Protein AF-A0A3M1HC15-F1 (afdb_monomer_lite)

Sequence (163 aa):
MMASKEDVELLIEKGKYKNAIFLAEELNDKEFLTLTKARVALLKGNAVETLKIINSSPIRESDEMKRLLGYAYFNEDSFDLAYRSFLAVKEKTADDDFFLTLLATMHNDVATAKEYLRSAFAKDRERVQKLMSYFYDILIAPHPDFTANEKMKLSRLLKEQKI

Foldseek 3Di:
DQDDLVNLVVCVVVVVLVVSLVSQVSVVDPVSSLLSQLSNCVVVVNLVVSCVSLVVDPPCLALSNLCSQLSSCVSVVVLVRNLVSLVSRPDDALVSLQSNLLSCVVVVNNVSSVVSNVVSCVRPVVVSVVVCVVCCVVRLPPDPPDDPVNSVVVVVVVVVPDD

Secondary structure (DSSP, 8-state):
----HHHHHHHHHTT-HHHHHHHHHHTT-HHHHHHHHHHHHHHTT-HHHHHHHHTT-S---SHHHHHHHHHHHHHTT-HHHHHHHHHT-SS--HHHHHHHHHHHHHTT-HHHHHHHHHHHHHH-HHHHHHHHHHHIIIIISS-TTS-HHHHHHHHHHHHHT--

Radius of gyration: 17.56 Å; chains: 1; bounding box: 50×28×46 Å

Structure (mmCIF, N/CA/C/O backbone):
data_AF-A0A3M1HC15-F1
#
_entry.id   AF-A0A3M1HC15-F1
#
loop_
_atom_site.group_PDB
_atom_site.id
_atom_site.type_symbol
_atom_site.label_atom_id
_atom_site.label_alt_id
_atom_site.label_comp_id
_atom_site.label_asym_id
_atom_site.label_entity_id
_atom_site.label_seq_id
_atom_site.pdbx_PDB_ins_code
_atom_site.Cartn_x
_atom_site.Cartn_y
_atom_site.Cartn_z
_atom_site.occupancy
_atom_site.B_iso_or_equiv
_atom_site.auth_seq_id
_atom_site.auth_comp_id
_atom_site.auth_asym_id
_atom_site.auth_atom_id
_atom_site.pdbx_PDB_model_num
ATOM 1 N N . MET A 1 1 ? -29.826 0.554 13.203 1.00 53.38 1 MET A N 1
ATOM 2 C CA . MET A 1 1 ? -28.889 -0.001 12.205 1.00 53.38 1 MET A CA 1
ATOM 3 C C . MET A 1 1 ? -27.586 -0.271 12.924 1.00 53.38 1 MET A C 1
ATOM 5 O O . MET A 1 1 ? -27.082 0.655 13.545 1.00 53.38 1 MET A O 1
ATOM 9 N N . MET A 1 2 ? -27.102 -1.514 12.923 1.00 69.50 2 MET A N 1
ATOM 10 C CA . MET A 1 2 ? -25.729 -1.792 13.354 1.00 69.50 2 MET A CA 1
ATOM 11 C C . MET A 1 2 ? -24.793 -1.281 12.261 1.00 69.50 2 MET A C 1
ATOM 13 O O . MET A 1 2 ? -25.054 -1.524 11.085 1.00 69.50 2 MET A O 1
ATOM 17 N N . ALA A 1 3 ? -23.772 -0.526 12.650 1.00 80.94 3 ALA A N 1
ATOM 18 C CA . ALA A 1 3 ? -22.719 -0.103 11.743 1.00 80.94 3 ALA A CA 1
ATOM 19 C C . ALA A 1 3 ? -21.960 -1.319 11.197 1.00 80.94 3 ALA A C 1
ATOM 21 O O . ALA A 1 3 ? -21.842 -2.335 11.885 1.00 80.94 3 ALA A O 1
ATOM 22 N N . SER A 1 4 ? -21.447 -1.202 9.978 1.00 93.31 4 SER A N 1
ATOM 23 C CA . SER A 1 4 ? -20.691 -2.246 9.285 1.00 93.31 4 SER A CA 1
ATOM 24 C C . SER A 1 4 ? -19.255 -1.798 8.978 1.00 93.31 4 SER A C 1
ATOM 26 O O . SER A 1 4 ? -18.920 -0.617 9.106 1.00 93.31 4 SER A O 1
ATOM 28 N N . LYS A 1 5 ? -18.385 -2.733 8.572 1.00 93.75 5 LYS A N 1
ATOM 29 C CA . LYS A 1 5 ? -17.022 -2.392 8.120 1.00 93.75 5 LYS A CA 1
ATOM 30 C C . LYS A 1 5 ? -17.075 -1.582 6.822 1.00 93.75 5 LYS A C 1
ATOM 32 O O . LYS A 1 5 ? -16.298 -0.653 6.639 1.00 93.75 5 LYS A O 1
ATOM 37 N N . GLU A 1 6 ? -18.052 -1.873 5.974 1.00 95.06 6 GLU A N 1
ATOM 38 C CA . GLU A 1 6 ? -18.334 -1.171 4.726 1.00 95.06 6 GLU A CA 1
ATOM 39 C C . GLU A 1 6 ? -18.684 0.307 4.969 1.00 95.06 6 GLU A C 1
ATOM 41 O O . GLU A 1 6 ? -18.244 1.182 4.221 1.00 95.06 6 GLU A O 1
ATOM 46 N N . ASP A 1 7 ? -19.403 0.616 6.054 1.00 95.56 7 ASP A N 1
ATOM 47 C CA . ASP A 1 7 ? -19.685 2.005 6.439 1.00 95.56 7 ASP A CA 1
ATOM 48 C C . ASP A 1 7 ? -18.404 2.768 6.816 1.00 95.56 7 ASP A C 1
ATOM 50 O O . ASP A 1 7 ? -18.279 3.962 6.525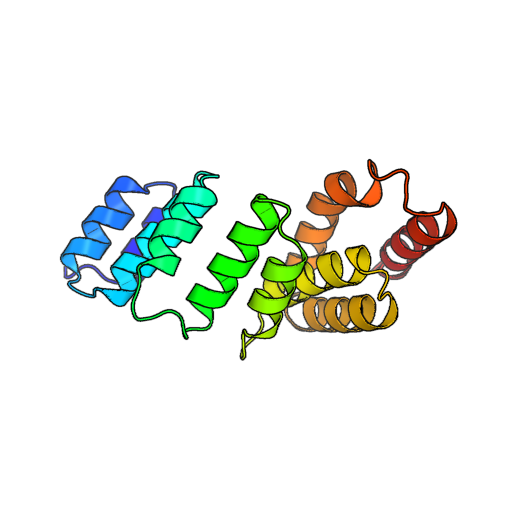 1.00 95.56 7 ASP A O 1
ATOM 54 N N . VAL A 1 8 ? -17.437 2.090 7.447 1.00 95.19 8 VAL A N 1
ATOM 55 C CA . VAL A 1 8 ? -16.125 2.668 7.776 1.00 95.19 8 VAL A CA 1
ATOM 56 C C . VAL A 1 8 ? -15.335 2.957 6.503 1.00 95.19 8 VAL A C 1
ATOM 58 O O . VAL A 1 8 ? -14.840 4.076 6.350 1.00 95.19 8 VAL A O 1
ATOM 61 N N . GLU A 1 9 ? -15.273 2.006 5.569 1.00 93.81 9 GLU A N 1
ATOM 62 C CA . GLU A 1 9 ? -14.598 2.190 4.275 1.00 93.81 9 GLU A CA 1
ATOM 63 C C . GLU A 1 9 ? -15.186 3.377 3.501 1.00 93.81 9 GLU A C 1
ATOM 65 O O . GLU A 1 9 ? -14.453 4.270 3.074 1.00 93.81 9 GLU A O 1
ATOM 70 N N . LEU A 1 10 ? -16.517 3.486 3.441 1.00 94.38 10 LEU A N 1
ATOM 71 C CA . LEU A 1 10 ? -17.190 4.607 2.783 1.00 94.38 10 LEU A CA 1
ATOM 72 C C . LEU A 1 10 ? -16.846 5.965 3.421 1.00 94.38 10 LEU A C 1
ATOM 74 O O . LEU A 1 10 ? -16.794 6.997 2.743 1.00 94.38 10 LEU A O 1
ATOM 78 N N . LEU A 1 11 ? -16.638 6.005 4.741 1.00 94.00 11 LEU A N 1
ATOM 79 C CA . LEU A 1 11 ? -16.199 7.219 5.431 1.00 94.00 11 LEU A CA 1
ATOM 80 C C . LEU A 1 11 ? -14.742 7.559 5.109 1.00 94.00 11 LEU A C 1
ATOM 82 O O . LEU A 1 11 ? -14.435 8.746 4.966 1.00 94.00 11 LEU A O 1
ATOM 86 N N . ILE A 1 12 ? -13.868 6.558 4.973 1.00 92.00 12 ILE A N 1
ATOM 87 C CA . ILE A 1 12 ? -12.476 6.745 4.543 1.00 92.00 12 ILE A CA 1
ATOM 88 C C . ILE A 1 12 ? -12.439 7.313 3.121 1.00 92.00 12 ILE A C 1
ATOM 90 O O . ILE A 1 12 ? -11.803 8.344 2.909 1.00 92.00 12 ILE A O 1
ATOM 94 N N . GLU A 1 13 ? -13.181 6.722 2.183 1.00 91.12 13 GLU A N 1
ATOM 95 C CA . GLU A 1 13 ? -13.272 7.184 0.788 1.00 91.12 13 GLU A CA 1
ATOM 96 C C . GLU A 1 13 ? -13.757 8.635 0.680 1.00 91.12 13 GLU A C 1
ATOM 98 O O . GLU A 1 13 ? -13.267 9.416 -0.134 1.00 91.12 13 GLU A O 1
ATOM 103 N N . LYS A 1 14 ? -14.695 9.034 1.548 1.00 92.31 14 LYS A N 1
ATOM 104 C CA . LYS A 1 14 ? -15.217 10.411 1.621 1.00 92.31 14 LYS A CA 1
ATOM 105 C C . LYS A 1 14 ? -14.301 11.381 2.379 1.00 92.31 14 LYS A C 1
ATOM 107 O O . LYS A 1 14 ? -14.703 12.521 2.616 1.00 92.31 14 LYS A O 1
ATOM 112 N N . GLY A 1 15 ? -13.128 10.942 2.839 1.00 91.31 15 GLY A N 1
ATOM 113 C CA . GLY A 1 15 ? -12.201 11.751 3.636 1.00 91.31 15 GLY A CA 1
ATOM 114 C C . GLY A 1 15 ? -12.690 12.064 5.058 1.00 91.31 15 GLY A C 1
ATOM 115 O O . GLY A 1 15 ? -12.109 12.897 5.758 1.00 91.31 15 GLY A O 1
ATOM 116 N N . LYS A 1 16 ? -13.758 11.408 5.532 1.00 94.62 16 LYS A N 1
ATOM 117 C CA . LYS A 1 16 ? -14.358 11.611 6.863 1.00 94.62 16 LYS A CA 1
ATOM 118 C C . LYS A 1 16 ? -13.637 10.789 7.935 1.00 94.62 16 LYS A C 1
ATOM 120 O O . LYS A 1 16 ? -14.246 10.048 8.702 1.00 94.62 16 LYS A O 1
ATOM 125 N N . TYR A 1 17 ? -12.324 10.966 8.026 1.00 94.31 17 TYR A N 1
ATOM 126 C CA . TYR A 1 17 ? -11.428 10.107 8.803 1.00 94.31 17 TYR A CA 1
ATOM 127 C C . TYR A 1 17 ? -11.723 10.025 10.306 1.00 94.31 17 TYR A C 1
ATOM 129 O O . TYR A 1 17 ? -11.585 8.961 10.899 1.00 94.31 17 TYR A O 1
ATOM 137 N N . LYS A 1 18 ? -12.130 11.135 10.940 1.00 95.62 18 LYS A N 1
ATOM 138 C CA . LYS A 1 18 ? -12.498 11.127 12.369 1.00 95.62 18 LYS A CA 1
ATOM 139 C C . LYS A 1 18 ? -13.710 10.227 12.621 1.00 95.62 18 LYS A C 1
ATOM 141 O O . LYS A 1 18 ? -13.701 9.449 13.565 1.00 95.62 18 LYS A O 1
ATOM 146 N N . ASN A 1 19 ? -14.708 10.307 11.741 1.00 94.81 19 ASN A N 1
ATOM 147 C CA . ASN A 1 19 ? -15.918 9.498 11.838 1.00 94.81 19 ASN A CA 1
ATOM 148 C C . ASN A 1 19 ? -15.625 8.032 11.517 1.00 94.81 19 ASN A C 1
ATOM 150 O O . ASN A 1 19 ? -16.187 7.165 12.167 1.00 94.81 19 ASN A O 1
ATOM 154 N N . ALA A 1 20 ? -14.736 7.761 10.554 1.00 95.94 20 ALA A N 1
ATOM 155 C CA . ALA A 1 20 ? -14.302 6.401 10.241 1.00 95.94 20 ALA A CA 1
ATOM 156 C C . ALA A 1 20 ? -13.655 5.721 11.458 1.00 95.94 20 ALA A C 1
ATOM 158 O O . ALA A 1 20 ? -14.028 4.607 11.805 1.00 95.94 20 ALA A O 1
ATOM 159 N N . ILE A 1 21 ? -12.738 6.414 12.147 1.00 95.62 21 ILE A N 1
ATOM 160 C CA . ILE A 1 21 ? -12.097 5.884 13.360 1.00 95.62 21 ILE A CA 1
ATOM 161 C C . ILE A 1 21 ? -13.124 5.671 14.471 1.00 95.62 21 ILE A C 1
ATOM 163 O O . ILE A 1 21 ? -13.147 4.594 15.050 1.00 95.62 21 ILE A O 1
ATOM 167 N N . PHE A 1 22 ? -13.980 6.663 14.737 1.00 95.94 22 PHE A N 1
ATOM 168 C CA . PHE A 1 22 ? -15.033 6.538 15.748 1.00 95.94 22 PHE A CA 1
ATOM 169 C C . PHE A 1 22 ? -15.927 5.324 15.472 1.00 95.94 22 PHE A C 1
ATOM 171 O O . PHE A 1 22 ? -16.170 4.508 16.350 1.00 95.94 22 PHE A O 1
ATOM 178 N N . LEU A 1 23 ? -16.361 5.156 14.222 1.00 95.56 23 LEU A N 1
ATOM 179 C CA . LEU A 1 23 ? -17.208 4.036 13.840 1.00 95.56 23 LEU A CA 1
ATOM 180 C C . LEU A 1 23 ? -16.477 2.690 13.953 1.00 95.56 23 LEU A C 1
ATOM 182 O O . LEU A 1 23 ? -17.070 1.717 14.404 1.00 95.56 23 LEU A O 1
ATOM 186 N N . ALA A 1 24 ? -15.188 2.632 13.607 1.00 95.31 24 ALA A N 1
ATOM 187 C CA . ALA A 1 24 ? -14.372 1.435 13.802 1.00 95.31 24 ALA A CA 1
ATOM 188 C C . ALA A 1 24 ? -14.176 1.079 15.289 1.00 95.31 24 ALA A C 1
ATOM 190 O O . ALA A 1 24 ? -14.059 -0.101 15.615 1.00 95.31 24 ALA A O 1
ATOM 191 N N . GLU A 1 25 ? -14.156 2.068 16.192 1.00 95.19 25 GLU A N 1
ATOM 192 C CA . GLU A 1 25 ? -14.116 1.843 17.645 1.00 95.19 25 GLU A CA 1
ATOM 193 C C . GLU A 1 25 ? -15.412 1.184 18.139 1.00 95.19 25 GLU A C 1
ATOM 195 O O . GLU A 1 25 ? -15.350 0.211 18.890 1.00 95.19 25 GLU A O 1
ATOM 200 N N . GLU A 1 26 ? -16.568 1.621 17.631 1.00 95.38 26 GLU A N 1
ATOM 201 C CA . GLU A 1 26 ? -17.881 1.049 17.972 1.00 95.38 26 GLU A CA 1
ATOM 202 C C . GLU A 1 26 ? -18.047 -0.414 17.519 1.00 95.38 26 GLU A C 1
ATOM 204 O O . GLU A 1 26 ? -18.798 -1.175 18.132 1.00 95.38 26 GLU A O 1
ATOM 209 N N . LEU A 1 27 ? -17.326 -0.845 16.475 1.00 94.12 27 LEU A N 1
ATOM 210 C CA . LEU A 1 27 ? -17.358 -2.235 15.998 1.00 94.12 27 LEU A CA 1
ATOM 211 C C . LEU A 1 27 ? -16.661 -3.226 16.949 1.00 94.12 27 LEU A C 1
ATOM 213 O O . LEU A 1 27 ? -16.820 -4.433 16.774 1.00 94.12 27 LEU A O 1
ATOM 217 N N . ASN A 1 28 ? -15.897 -2.749 17.943 1.00 89.44 28 ASN A N 1
ATOM 218 C CA . ASN A 1 28 ? -15.156 -3.570 18.916 1.00 89.44 28 ASN A CA 1
ATOM 219 C C . ASN A 1 28 ? -14.209 -4.630 18.306 1.00 89.44 28 ASN A C 1
ATOM 221 O O . ASN A 1 28 ? -13.787 -5.570 18.983 1.00 89.44 28 ASN A O 1
ATOM 225 N N . ASP A 1 29 ? -13.807 -4.455 17.047 1.00 91.44 29 ASP A N 1
ATOM 226 C CA . ASP A 1 29 ? -12.803 -5.275 16.369 1.00 91.44 29 ASP A CA 1
ATOM 227 C C . ASP A 1 29 ? -11.445 -4.561 16.429 1.00 91.44 29 ASP A C 1
ATOM 229 O O . ASP A 1 29 ? -11.183 -3.592 15.712 1.00 91.44 29 ASP A O 1
ATOM 233 N N . LYS A 1 30 ? -10.564 -5.031 17.320 1.00 89.19 30 LYS A N 1
ATOM 234 C CA . LYS A 1 30 ? -9.248 -4.413 17.554 1.00 89.19 30 LYS A CA 1
ATOM 235 C C . LYS A 1 30 ? -8.341 -4.459 16.326 1.00 89.19 30 LYS A C 1
ATOM 237 O O . LYS A 1 30 ? -7.554 -3.530 16.129 1.00 89.19 30 LYS A O 1
ATOM 242 N N . GLU A 1 31 ? -8.417 -5.522 15.529 1.00 88.81 31 GLU A N 1
ATOM 243 C CA . GLU A 1 31 ? -7.595 -5.658 14.326 1.00 88.81 31 GLU A CA 1
ATOM 244 C C . GLU A 1 31 ? -8.049 -4.645 13.280 1.00 88.81 31 GLU A C 1
ATOM 246 O O . GLU A 1 31 ? -7.248 -3.847 12.787 1.00 88.81 31 GLU A O 1
ATOM 251 N N . PHE A 1 32 ? -9.357 -4.608 13.030 1.00 91.81 32 PHE A N 1
ATOM 252 C CA . PHE A 1 32 ? -9.957 -3.684 12.080 1.00 91.81 32 PHE A CA 1
ATOM 253 C C . PHE A 1 32 ? -9.755 -2.217 12.477 1.00 91.81 32 PHE A C 1
ATOM 255 O O . PHE A 1 32 ? -9.420 -1.381 11.636 1.00 91.81 32 PHE A O 1
ATOM 262 N N . LEU A 1 33 ? -9.873 -1.896 13.768 1.00 93.69 33 LEU A N 1
ATOM 263 C CA . LEU A 1 33 ? -9.570 -0.563 14.282 1.00 93.69 33 LEU A CA 1
ATOM 264 C C . LEU A 1 33 ? -8.107 -0.173 14.036 1.00 93.69 33 LEU A C 1
ATOM 266 O O . LEU A 1 33 ? -7.822 0.962 13.648 1.00 93.69 33 LEU A O 1
ATOM 270 N N . THR A 1 34 ? -7.175 -1.102 14.255 1.00 93.75 34 THR A N 1
ATOM 271 C CA . THR A 1 34 ? -5.742 -0.856 14.040 1.00 93.75 34 THR A CA 1
ATOM 272 C C . THR A 1 34 ? -5.449 -0.610 12.561 1.00 93.75 34 THR A C 1
ATOM 274 O O . THR A 1 34 ? -4.782 0.373 12.231 1.00 93.75 34 THR A O 1
ATOM 277 N N . LEU A 1 35 ? -6.013 -1.434 11.669 1.00 92.75 35 LEU A N 1
ATOM 278 C CA . LEU A 1 35 ? -5.941 -1.247 10.215 1.00 92.75 35 LEU A CA 1
ATOM 279 C C . LEU A 1 35 ? -6.508 0.110 9.795 1.00 92.75 35 LEU A C 1
ATOM 281 O O . LEU A 1 35 ? -5.853 0.860 9.074 1.00 92.75 35 LEU A O 1
ATOM 285 N N . THR A 1 36 ? -7.686 0.466 10.309 1.00 94.69 36 THR A N 1
ATOM 286 C CA . THR A 1 36 ? -8.352 1.744 10.025 1.00 94.69 36 THR A CA 1
ATOM 287 C C . THR A 1 36 ? -7.480 2.928 10.441 1.00 94.69 36 THR A C 1
ATOM 289 O O . THR A 1 36 ? -7.275 3.858 9.659 1.00 94.69 36 THR A O 1
ATOM 292 N N . LYS A 1 37 ? -6.916 2.894 11.656 1.00 95.44 37 LYS A N 1
ATOM 293 C CA . LYS A 1 37 ? -6.025 3.950 12.162 1.00 95.44 37 LYS A CA 1
ATOM 294 C C . LYS A 1 37 ? -4.764 4.082 11.305 1.00 95.44 37 LYS A C 1
ATOM 296 O O . LYS A 1 37 ? -4.407 5.204 10.947 1.00 95.44 37 LYS A O 1
ATOM 301 N N . ALA A 1 38 ? -4.139 2.965 10.930 1.00 94.38 38 ALA A N 1
ATOM 302 C CA . ALA A 1 38 ? -2.963 2.957 10.062 1.00 94.38 38 ALA A CA 1
ATOM 303 C C . ALA A 1 38 ? -3.275 3.498 8.653 1.00 94.38 38 ALA A C 1
ATOM 305 O O . ALA A 1 38 ? -2.573 4.387 8.174 1.00 94.38 38 ALA A O 1
ATOM 306 N N . ARG A 1 39 ? -4.369 3.052 8.016 1.00 93.69 39 ARG A N 1
ATOM 307 C CA . ARG A 1 39 ? -4.817 3.556 6.700 1.00 93.69 39 ARG A CA 1
ATOM 308 C C . ARG A 1 39 ? -5.086 5.052 6.733 1.00 93.69 39 ARG A C 1
ATOM 310 O O . ARG A 1 39 ? -4.601 5.786 5.878 1.00 93.69 39 ARG A O 1
ATOM 317 N N . VAL A 1 40 ? -5.811 5.526 7.745 1.00 94.00 40 VAL A N 1
ATOM 318 C CA . VAL A 1 40 ? -6.095 6.956 7.914 1.00 94.00 40 VAL A CA 1
ATOM 319 C C . VAL A 1 40 ? -4.818 7.773 8.123 1.00 94.00 40 VAL A C 1
ATOM 321 O O . VAL A 1 40 ? -4.718 8.875 7.583 1.00 94.00 40 VAL A O 1
ATOM 324 N N . ALA A 1 41 ? -3.857 7.277 8.908 1.00 92.06 41 ALA A N 1
ATOM 325 C CA . ALA A 1 41 ? -2.575 7.955 9.100 1.00 92.06 41 ALA A CA 1
ATOM 326 C C . ALA A 1 41 ? -1.818 8.091 7.770 1.00 92.06 41 ALA A C 1
ATOM 328 O O . ALA A 1 41 ? -1.379 9.192 7.426 1.00 92.06 41 ALA A O 1
ATOM 329 N N . LEU A 1 42 ? -1.769 7.014 6.982 1.00 90.00 42 LEU A N 1
ATOM 330 C CA . LEU A 1 42 ? -1.112 6.993 5.680 1.00 90.00 42 LEU A CA 1
ATOM 331 C C . LEU A 1 42 ? -1.786 7.940 4.680 1.00 90.00 42 LEU A C 1
ATOM 333 O O . LEU A 1 42 ? -1.108 8.734 4.036 1.00 90.00 42 LEU A O 1
ATOM 337 N N . LEU A 1 43 ? -3.121 7.920 4.596 1.00 88.38 43 LEU A N 1
ATOM 338 C CA . LEU A 1 43 ? -3.904 8.796 3.710 1.00 88.38 43 LEU A CA 1
ATOM 339 C C . LEU A 1 43 ? -3.773 10.285 4.058 1.00 88.38 43 LEU A C 1
ATOM 341 O O . LEU A 1 43 ? -4.012 11.146 3.215 1.00 88.38 43 LEU A O 1
ATOM 345 N N . LYS A 1 44 ? -3.383 10.604 5.295 1.00 86.62 44 LYS A N 1
ATOM 346 C CA . LYS A 1 44 ? -3.034 11.967 5.721 1.00 86.62 44 LYS A CA 1
ATOM 347 C C . LYS A 1 44 ? -1.574 12.337 5.436 1.00 86.62 44 LYS A C 1
ATOM 349 O O . LYS A 1 44 ? -1.150 13.415 5.842 1.00 86.62 44 LYS A O 1
ATOM 354 N N . GLY A 1 45 ? -0.810 11.457 4.791 1.00 85.19 45 GLY A N 1
ATOM 355 C CA . GLY A 1 45 ? 0.614 11.644 4.523 1.00 85.19 45 GLY A CA 1
ATOM 356 C C . GLY A 1 45 ? 1.507 11.457 5.751 1.00 85.19 45 GLY A C 1
ATOM 357 O O . GLY A 1 45 ? 2.648 11.898 5.735 1.00 85.19 45 GLY A O 1
ATOM 358 N N . ASN A 1 46 ? 1.013 10.834 6.827 1.00 89.88 46 ASN A N 1
ATOM 359 C CA . ASN A 1 46 ? 1.801 10.590 8.034 1.00 89.88 46 ASN A CA 1
ATOM 360 C C . ASN A 1 46 ? 2.310 9.141 8.058 1.00 89.88 46 ASN A C 1
ATOM 362 O O . ASN A 1 46 ? 1.757 8.266 8.737 1.00 89.88 46 ASN A O 1
ATOM 366 N N . ALA A 1 47 ? 3.356 8.881 7.273 1.00 88.88 47 ALA A N 1
ATOM 367 C CA . ALA A 1 47 ? 3.952 7.555 7.171 1.00 88.88 47 ALA A CA 1
ATOM 368 C C . ALA A 1 47 ? 4.650 7.132 8.478 1.00 88.88 47 ALA A C 1
ATOM 370 O O . ALA A 1 47 ? 4.457 5.996 8.909 1.00 88.88 47 ALA A O 1
ATOM 371 N N . VAL A 1 48 ? 5.316 8.046 9.195 1.00 91.56 48 VAL A N 1
ATOM 372 C CA . VAL A 1 48 ? 5.882 7.778 10.535 1.00 91.56 48 VAL A CA 1
ATOM 373 C C . VAL A 1 48 ? 4.835 7.243 11.521 1.00 91.56 48 VAL A C 1
ATOM 375 O O . VAL A 1 48 ? 5.057 6.220 12.174 1.00 91.56 48 VAL A O 1
ATOM 378 N N . GLU A 1 49 ? 3.672 7.893 11.629 1.00 93.69 49 GLU A N 1
ATOM 379 C CA . GLU A 1 49 ? 2.602 7.424 12.523 1.00 93.69 49 GLU A CA 1
ATOM 380 C C . GLU A 1 49 ? 2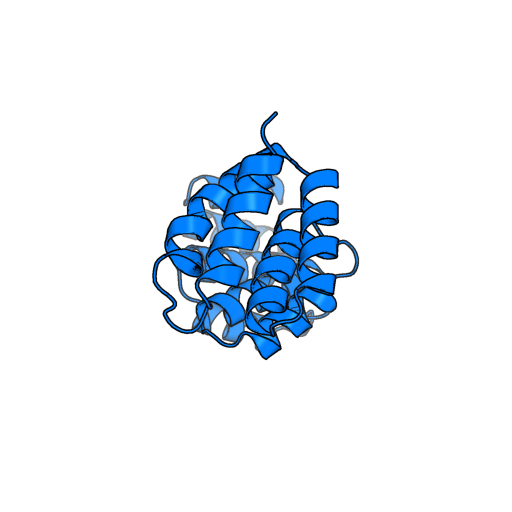.018 6.089 12.045 1.00 93.69 49 GLU A C 1
ATOM 382 O O . GLU A 1 49 ? 1.738 5.213 12.862 1.00 93.69 49 GLU A O 1
ATOM 387 N N . THR A 1 50 ? 1.908 5.890 10.728 1.00 93.88 50 THR A N 1
ATOM 388 C CA . THR A 1 50 ? 1.497 4.601 10.146 1.00 93.88 50 THR A CA 1
ATOM 389 C C . THR A 1 50 ? 2.433 3.479 10.595 1.00 93.88 50 THR A C 1
ATOM 391 O O . THR A 1 50 ? 1.978 2.463 11.125 1.00 93.88 50 THR A O 1
ATOM 394 N N . LEU A 1 51 ? 3.748 3.687 10.464 1.00 93.44 51 LEU A N 1
ATOM 395 C CA . LEU A 1 51 ? 4.765 2.734 10.906 1.00 93.44 51 LEU A CA 1
ATOM 396 C C . LEU A 1 51 ? 4.676 2.479 12.410 1.00 93.44 51 LEU A C 1
ATOM 398 O O . LEU A 1 51 ? 4.767 1.330 12.832 1.00 93.44 51 LEU A O 1
ATOM 402 N N . LYS A 1 52 ? 4.466 3.514 13.229 1.00 94.56 52 LYS A N 1
ATOM 403 C CA . LYS A 1 52 ? 4.320 3.373 14.685 1.00 94.56 52 LYS A CA 1
ATOM 404 C C . LYS A 1 52 ? 3.103 2.526 15.068 1.00 94.56 52 LYS A C 1
ATOM 406 O O . LYS A 1 52 ? 3.217 1.654 15.932 1.00 94.56 52 LYS A O 1
ATOM 411 N N . ILE A 1 53 ? 1.957 2.752 14.423 1.00 93.69 53 ILE A N 1
ATOM 412 C CA . ILE A 1 53 ? 0.730 1.976 14.658 1.00 93.69 53 ILE A CA 1
ATOM 413 C C . ILE A 1 53 ? 0.964 0.507 14.292 1.00 93.69 53 ILE A C 1
ATOM 415 O O . ILE A 1 53 ? 0.718 -0.382 15.106 1.00 93.69 53 ILE A O 1
ATOM 419 N N . ILE A 1 54 ? 1.506 0.233 13.103 1.00 91.38 54 ILE A N 1
ATOM 420 C CA . ILE A 1 54 ? 1.702 -1.150 12.650 1.00 91.38 54 ILE A CA 1
ATOM 421 C C . ILE A 1 54 ? 2.785 -1.850 13.481 1.00 91.38 54 ILE A C 1
ATOM 423 O O . ILE A 1 54 ? 2.586 -2.975 13.939 1.00 91.38 54 ILE A O 1
ATOM 427 N N . ASN A 1 55 ? 3.897 -1.169 13.771 1.00 88.88 55 ASN A N 1
ATOM 428 C CA . ASN A 1 55 ? 4.999 -1.713 14.568 1.00 88.88 55 ASN A CA 1
ATOM 429 C C . ASN A 1 55 ? 4.706 -1.818 16.070 1.00 88.88 55 ASN A C 1
ATOM 431 O O . ASN A 1 55 ? 5.554 -2.302 16.817 1.00 88.88 55 ASN A O 1
ATOM 435 N N . SER A 1 56 ? 3.534 -1.397 16.533 1.00 88.19 56 SER A N 1
ATOM 436 C CA . SER A 1 56 ? 3.048 -1.693 17.886 1.00 88.19 56 SER A CA 1
ATOM 437 C C . SER A 1 56 ? 1.921 -2.729 17.892 1.00 88.19 56 SER A C 1
ATOM 439 O O . SER A 1 56 ? 1.554 -3.222 18.957 1.00 88.19 56 SER A O 1
ATOM 441 N N . SER A 1 57 ? 1.422 -3.129 16.717 1.00 86.69 57 SER A N 1
ATOM 442 C CA . SER A 1 57 ? 0.376 -4.140 16.584 1.00 86.69 57 SER A CA 1
ATOM 443 C C . SER A 1 57 ? 0.930 -5.561 16.769 1.00 86.69 57 SER A C 1
ATOM 445 O O . SER A 1 57 ? 2.000 -5.873 16.229 1.00 86.69 57 SER A O 1
ATOM 447 N N . PRO A 1 58 ? 0.208 -6.452 17.476 1.00 75.81 58 PRO A N 1
ATOM 448 C CA . PRO A 1 58 ? 0.515 -7.880 17.518 1.00 75.81 58 PRO A CA 1
ATOM 449 C C . PRO A 1 58 ? 0.080 -8.629 16.245 1.00 75.81 58 PRO A C 1
ATOM 451 O O . PRO A 1 58 ? 0.437 -9.791 16.078 1.00 75.81 58 PRO A O 1
ATOM 454 N N . ILE A 1 59 ? -0.666 -7.984 15.338 1.00 71.44 59 ILE A N 1
ATOM 455 C CA . ILE A 1 59 ? -1.296 -8.622 14.170 1.00 71.44 59 ILE A CA 1
ATOM 456 C C . ILE A 1 59 ? -0.667 -8.095 12.872 1.00 71.44 59 ILE A C 1
ATOM 458 O O . ILE A 1 59 ? -1.333 -7.491 12.042 1.00 71.44 59 ILE A O 1
ATOM 462 N N . ARG A 1 60 ? 0.653 -8.260 12.709 1.00 76.44 60 ARG A N 1
ATOM 463 C CA . ARG A 1 60 ? 1.402 -7.712 11.551 1.00 76.44 60 ARG A CA 1
ATOM 464 C C . ARG A 1 60 ? 1.411 -8.610 10.319 1.00 76.44 60 ARG A C 1
ATOM 466 O O . ARG A 1 60 ? 1.861 -8.195 9.258 1.00 76.44 60 ARG A O 1
ATOM 473 N N . GLU A 1 61 ? 0.950 -9.845 10.466 1.00 82.69 61 GLU A N 1
ATOM 474 C CA . GLU A 1 61 ? 1.141 -10.876 9.446 1.00 82.69 61 GLU A CA 1
ATOM 475 C C . GLU A 1 61 ? 0.109 -10.843 8.318 1.00 82.69 61 GLU A C 1
ATOM 477 O O . GLU A 1 61 ? 0.306 -11.521 7.303 1.00 82.69 61 GLU A O 1
ATOM 482 N N . SER A 1 62 ? -0.963 -10.059 8.464 1.00 89.25 62 SER A N 1
ATOM 483 C CA . SER A 1 62 ? -1.964 -9.918 7.414 1.00 89.25 62 SER A CA 1
ATOM 484 C C . SER A 1 62 ? -1.383 -9.206 6.192 1.00 89.25 62 SER A C 1
ATOM 486 O O . SER A 1 62 ? -0.535 -8.315 6.292 1.00 89.25 62 SER A O 1
ATOM 488 N N . ASP A 1 63 ? -1.855 -9.603 5.013 1.00 92.19 63 ASP A N 1
ATOM 489 C CA . ASP A 1 63 ? -1.424 -9.002 3.751 1.00 92.19 63 ASP A CA 1
ATOM 490 C C . ASP A 1 63 ? -1.711 -7.494 3.716 1.00 92.19 63 ASP A C 1
ATOM 492 O O . ASP A 1 63 ? -0.917 -6.725 3.184 1.00 92.19 63 ASP A O 1
ATOM 496 N N . GLU A 1 64 ? -2.800 -7.041 4.339 1.00 90.62 64 GLU A N 1
ATOM 497 C CA . GLU A 1 64 ? -3.144 -5.619 4.377 1.00 90.62 64 GLU A CA 1
ATOM 498 C C . GLU A 1 64 ? -2.185 -4.797 5.247 1.00 90.62 64 GLU A C 1
ATOM 500 O O . GLU A 1 64 ? -1.770 -3.713 4.836 1.00 90.62 64 GLU A O 1
ATOM 505 N N . MET A 1 65 ? -1.727 -5.335 6.383 1.00 91.56 65 MET A N 1
ATOM 506 C CA . MET A 1 65 ? -0.669 -4.692 7.174 1.00 91.56 65 MET A CA 1
ATOM 507 C C . MET A 1 65 ? 0.648 -4.619 6.403 1.00 91.56 65 MET A C 1
ATOM 509 O O . MET A 1 65 ? 1.318 -3.587 6.425 1.00 91.56 65 MET A O 1
ATOM 513 N N . LYS A 1 66 ? 1.010 -5.688 5.684 1.00 94.44 66 LYS A N 1
ATOM 514 C CA . LYS A 1 66 ? 2.226 -5.725 4.857 1.00 94.44 66 LYS A CA 1
ATOM 515 C C . LYS A 1 66 ? 2.178 -4.707 3.720 1.00 94.44 66 LYS A C 1
ATOM 517 O O . LYS A 1 66 ? 3.171 -4.020 3.491 1.00 94.44 66 LYS A O 1
ATOM 522 N N . ARG A 1 67 ? 1.022 -4.537 3.068 1.00 94.75 67 ARG A N 1
ATOM 523 C CA . ARG A 1 67 ? 0.819 -3.470 2.071 1.00 94.75 67 ARG A CA 1
ATOM 524 C C . ARG A 1 67 ? 0.981 -2.088 2.683 1.00 94.75 67 ARG A C 1
ATOM 526 O O . ARG A 1 67 ? 1.708 -1.265 2.140 1.00 94.75 67 ARG A O 1
ATOM 533 N N . LEU A 1 68 ? 0.347 -1.838 3.828 1.00 94.06 68 LEU A N 1
ATOM 534 C CA . LEU A 1 68 ? 0.460 -0.556 4.523 1.00 94.06 68 LEU A CA 1
ATOM 535 C C . LEU A 1 68 ? 1.899 -0.232 4.932 1.00 94.06 68 LEU A C 1
ATOM 537 O O . LEU A 1 68 ? 2.322 0.911 4.774 1.00 94.06 68 LEU A O 1
ATOM 541 N N . LEU A 1 69 ? 2.657 -1.227 5.404 1.00 94.62 69 LEU A N 1
ATOM 542 C CA . LEU A 1 69 ? 4.096 -1.086 5.641 1.00 94.62 69 LEU A CA 1
ATOM 543 C C . LEU A 1 69 ? 4.835 -0.746 4.349 1.00 94.62 69 LEU A C 1
ATOM 545 O O . LEU A 1 69 ? 5.636 0.182 4.348 1.00 94.62 69 LEU A O 1
ATOM 549 N N . GLY A 1 70 ? 4.536 -1.451 3.255 1.00 94.31 70 GLY A N 1
ATOM 550 C CA . GLY A 1 70 ? 5.097 -1.178 1.934 1.00 94.31 70 GLY A CA 1
ATOM 551 C C . GLY A 1 70 ? 4.917 0.280 1.516 1.00 94.31 70 GLY A C 1
ATOM 552 O O . GLY A 1 70 ? 5.899 0.955 1.214 1.00 94.31 70 GLY A O 1
ATOM 553 N N . TYR A 1 71 ? 3.686 0.792 1.582 1.00 92.12 71 TYR A N 1
ATOM 554 C CA . TYR A 1 71 ? 3.388 2.191 1.263 1.00 92.12 71 TYR A CA 1
ATOM 555 C C . TYR A 1 71 ? 4.059 3.178 2.222 1.00 92.12 71 TYR A C 1
ATOM 557 O O . TYR A 1 71 ? 4.588 4.197 1.784 1.00 92.12 71 TYR A O 1
ATOM 565 N N . ALA A 1 72 ? 4.054 2.895 3.525 1.00 92.50 72 ALA A N 1
ATOM 566 C CA . ALA A 1 72 ? 4.663 3.782 4.507 1.00 92.50 72 ALA A CA 1
ATOM 567 C C . ALA A 1 72 ? 6.188 3.862 4.329 1.00 92.50 72 ALA A C 1
ATOM 569 O O . ALA A 1 72 ? 6.737 4.957 4.317 1.00 92.50 72 ALA A O 1
ATOM 570 N N . TYR A 1 73 ? 6.866 2.731 4.115 1.00 92.62 73 TYR A N 1
ATOM 571 C CA . TYR A 1 73 ? 8.298 2.717 3.815 1.00 92.62 73 TYR A CA 1
ATOM 572 C C . TYR A 1 73 ? 8.622 3.380 2.480 1.00 92.62 73 TYR A C 1
ATOM 574 O O . TYR A 1 73 ? 9.644 4.051 2.386 1.00 92.62 73 TYR A O 1
ATOM 582 N N . PHE A 1 74 ? 7.764 3.226 1.467 1.00 88.12 74 PHE A N 1
ATOM 583 C CA . PHE A 1 74 ? 7.934 3.915 0.189 1.00 88.12 74 PHE A CA 1
ATOM 584 C C . PHE A 1 74 ? 7.883 5.439 0.364 1.00 88.12 74 PHE A C 1
ATOM 586 O O . PHE A 1 74 ? 8.730 6.137 -0.178 1.00 88.12 74 PHE A O 1
ATOM 593 N N . ASN A 1 75 ? 6.935 5.947 1.159 1.00 85.06 75 ASN A N 1
ATOM 594 C CA . ASN A 1 75 ? 6.801 7.382 1.440 1.00 85.06 75 ASN A CA 1
ATOM 595 C C . ASN A 1 75 ? 7.940 7.956 2.303 1.00 85.06 75 ASN A C 1
ATOM 597 O O . ASN A 1 75 ? 8.142 9.164 2.300 1.00 85.06 75 ASN A O 1
ATOM 601 N N . GLU A 1 76 ? 8.657 7.110 3.043 1.00 84.81 76 GLU A N 1
ATOM 602 C CA . GLU A 1 76 ? 9.830 7.473 3.855 1.00 84.81 76 GLU A CA 1
ATOM 603 C C . GLU A 1 76 ? 11.153 7.142 3.133 1.00 84.81 76 GLU A C 1
ATOM 605 O O . GLU A 1 76 ? 12.180 6.936 3.782 1.00 84.81 76 GLU A O 1
ATOM 610 N N . ASP A 1 77 ? 11.122 6.987 1.802 1.00 83.69 77 ASP A N 1
ATOM 611 C CA . ASP A 1 77 ? 12.268 6.657 0.936 1.00 83.69 77 ASP A CA 1
ATOM 612 C C . ASP A 1 77 ? 13.065 5.404 1.368 1.00 83.69 77 ASP A C 1
ATOM 614 O O . ASP A 1 77 ? 14.210 5.171 0.977 1.00 83.69 77 ASP A O 1
ATOM 618 N N . SER A 1 78 ? 12.446 4.536 2.169 1.00 86.25 78 SER A N 1
ATOM 619 C CA . SER A 1 78 ? 13.028 3.299 2.692 1.00 86.25 78 SER A CA 1
ATOM 620 C C . SER A 1 78 ? 12.768 2.140 1.724 1.00 86.25 78 SER A C 1
ATOM 622 O O . SER A 1 78 ? 12.125 1.144 2.072 1.00 86.25 78 SER A O 1
ATOM 624 N N . PHE A 1 79 ? 13.248 2.278 0.484 1.00 87.44 79 PHE A N 1
ATOM 625 C CA . PHE A 1 79 ? 12.862 1.426 -0.650 1.00 87.44 79 PHE A CA 1
ATOM 626 C C . PHE A 1 79 ? 13.143 -0.070 -0.446 1.00 87.44 79 PHE A C 1
ATOM 628 O O . PHE A 1 79 ? 12.293 -0.892 -0.783 1.00 87.44 7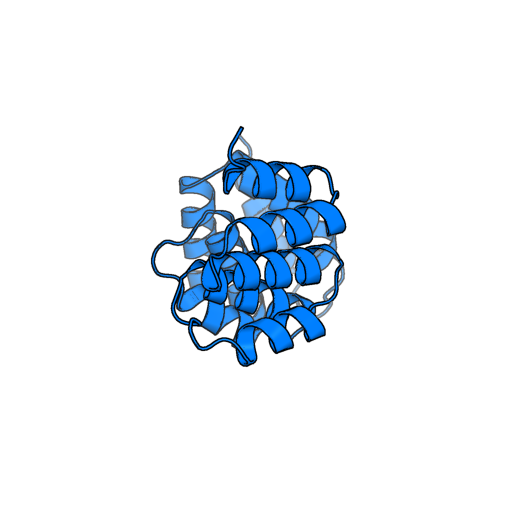9 PHE A O 1
ATOM 635 N N . ASP A 1 80 ? 14.254 -0.440 0.198 1.00 90.38 80 ASP A N 1
ATOM 636 C CA . ASP A 1 80 ? 14.553 -1.843 0.532 1.00 90.38 80 ASP A CA 1
ATOM 637 C C . ASP A 1 80 ? 13.480 -2.473 1.437 1.00 90.38 80 ASP A C 1
ATOM 639 O O . ASP A 1 80 ? 13.063 -3.620 1.247 1.00 90.38 80 ASP A O 1
ATOM 643 N N . LEU A 1 81 ? 13.024 -1.724 2.447 1.00 93.31 81 LEU A N 1
ATOM 644 C CA . LEU A 1 81 ? 11.997 -2.183 3.383 1.00 93.31 81 LEU A CA 1
ATOM 645 C C . LEU A 1 81 ? 10.620 -2.199 2.721 1.00 93.31 81 LEU A C 1
ATOM 647 O O . LEU A 1 81 ? 9.852 -3.140 2.940 1.00 93.31 81 LEU A O 1
ATOM 651 N N . ALA A 1 82 ? 10.333 -1.211 1.869 1.00 93.44 82 ALA A N 1
ATOM 652 C CA . ALA A 1 82 ? 9.122 -1.191 1.057 1.00 93.44 82 ALA A CA 1
ATOM 653 C C . ALA A 1 82 ? 9.052 -2.433 0.157 1.00 93.44 82 ALA A C 1
ATOM 655 O O . ALA A 1 82 ? 8.052 -3.152 0.165 1.00 93.44 82 ALA A O 1
ATOM 656 N N . TYR A 1 83 ? 10.149 -2.743 -0.540 1.00 93.75 83 TYR A N 1
ATOM 657 C CA . TYR A 1 83 ? 10.241 -3.876 -1.458 1.00 93.75 83 TYR A CA 1
ATOM 658 C C . TYR A 1 83 ? 10.006 -5.203 -0.742 1.00 93.75 83 TYR A C 1
ATOM 660 O O . TYR A 1 83 ? 9.149 -5.990 -1.147 1.00 93.75 83 TYR A O 1
ATOM 668 N N . ARG A 1 84 ? 10.681 -5.422 0.393 1.00 96.00 84 ARG A N 1
ATOM 669 C CA . ARG A 1 84 ? 10.472 -6.618 1.227 1.00 96.00 84 ARG A CA 1
ATOM 670 C C . ARG A 1 84 ? 9.035 -6.734 1.736 1.00 96.00 84 ARG A C 1
ATOM 672 O O . ARG A 1 84 ? 8.496 -7.839 1.769 1.00 96.00 84 ARG A O 1
ATOM 679 N N . SER A 1 85 ? 8.417 -5.613 2.105 1.00 96.00 85 SER A N 1
ATOM 680 C CA . SER A 1 85 ? 7.042 -5.592 2.616 1.00 96.00 85 SER A CA 1
ATOM 681 C C . SER A 1 85 ? 6.035 -5.994 1.537 1.00 96.00 85 SER A C 1
ATOM 683 O O . SER A 1 85 ? 5.221 -6.885 1.774 1.00 96.00 85 SER A O 1
ATOM 685 N N . PHE A 1 86 ? 6.140 -5.431 0.327 1.00 96.75 86 PHE A N 1
ATOM 686 C CA . PHE A 1 86 ? 5.281 -5.819 -0.798 1.00 96.75 86 PHE A CA 1
ATOM 687 C C . PHE A 1 86 ? 5.538 -7.253 -1.278 1.00 96.75 86 PHE A C 1
ATOM 689 O O . PHE A 1 86 ? 4.594 -7.964 -1.626 1.00 96.75 86 PHE A O 1
ATOM 696 N N . LEU A 1 87 ? 6.788 -7.732 -1.258 1.00 96.25 87 LEU A N 1
ATOM 697 C CA . LEU A 1 87 ? 7.096 -9.126 -1.599 1.00 96.25 87 LEU A CA 1
ATOM 698 C C . LEU A 1 87 ? 6.394 -10.118 -0.666 1.00 96.25 87 LEU A C 1
ATOM 700 O O . LEU A 1 87 ? 5.900 -11.145 -1.140 1.00 96.25 87 LEU A O 1
ATOM 704 N N . ALA A 1 88 ? 6.318 -9.791 0.627 1.00 95.69 88 ALA A N 1
ATOM 705 C CA . ALA A 1 88 ? 5.717 -10.631 1.660 1.00 95.69 88 ALA A CA 1
ATOM 706 C C . ALA A 1 88 ? 4.179 -10.731 1.587 1.00 95.69 88 ALA A C 1
ATOM 708 O O . ALA A 1 88 ? 3.601 -11.573 2.281 1.00 95.69 88 ALA A O 1
ATOM 709 N N . VAL A 1 89 ? 3.524 -9.898 0.769 1.00 96.38 89 VAL A N 1
ATOM 710 C CA . VAL A 1 89 ? 2.083 -9.975 0.478 1.00 96.38 89 VAL A CA 1
ATOM 711 C C . VAL A 1 89 ? 1.816 -11.212 -0.378 1.00 96.38 89 VAL A C 1
ATOM 713 O O . VAL A 1 89 ? 2.392 -11.352 -1.461 1.00 96.38 89 VAL A O 1
ATOM 716 N N . LYS A 1 90 ? 0.949 -12.120 0.075 1.00 94.56 90 LYS A N 1
ATOM 717 C CA . LYS A 1 90 ? 0.640 -13.355 -0.664 1.00 94.56 90 LYS A CA 1
ATOM 718 C C . LYS A 1 90 ? -0.273 -13.075 -1.854 1.00 94.56 90 LYS A C 1
ATOM 720 O O . LYS A 1 90 ? 0.058 -13.441 -2.981 1.00 94.56 90 LYS A O 1
ATOM 725 N N . GLU A 1 91 ? -1.380 -12.381 -1.620 1.00 94.00 91 GLU A N 1
ATOM 726 C CA . GLU A 1 91 ? -2.381 -12.065 -2.640 1.00 94.00 91 GLU A CA 1
ATOM 727 C C . GLU A 1 91 ? -2.163 -10.656 -3.192 1.00 94.00 91 GLU A C 1
ATOM 729 O O . GLU A 1 91 ? -2.808 -9.691 -2.795 1.00 94.00 91 GLU A O 1
ATOM 734 N N . LYS A 1 92 ? -1.201 -10.500 -4.100 1.00 95.12 92 LYS A N 1
ATOM 735 C CA . LYS A 1 92 ? -0.850 -9.177 -4.640 1.00 95.12 92 LYS A CA 1
ATOM 736 C C . LYS A 1 92 ? -1.962 -8.604 -5.522 1.00 95.12 92 LYS A C 1
ATOM 738 O O . LYS A 1 92 ? -2.409 -9.263 -6.464 1.00 95.12 92 LYS A O 1
ATOM 743 N N . THR A 1 93 ? -2.335 -7.357 -5.268 1.00 95.88 93 THR A N 1
ATOM 744 C CA . THR A 1 93 ? -3.214 -6.538 -6.115 1.00 95.88 93 THR A CA 1
ATOM 745 C C . THR A 1 93 ? -2.449 -5.961 -7.314 1.00 95.88 93 THR A C 1
ATOM 747 O O . THR A 1 93 ? -1.233 -6.128 -7.426 1.00 95.88 93 THR A O 1
ATOM 750 N N . ALA A 1 94 ? -3.154 -5.287 -8.230 1.00 95.12 94 ALA A N 1
ATOM 751 C CA . ALA A 1 94 ? -2.512 -4.560 -9.326 1.00 95.12 94 ALA A CA 1
ATOM 752 C C . ALA A 1 94 ? -1.612 -3.423 -8.811 1.00 95.12 94 ALA A C 1
ATOM 754 O O . ALA A 1 94 ? -0.511 -3.240 -9.324 1.00 95.12 94 ALA A O 1
ATOM 755 N N . ASP A 1 95 ? -2.053 -2.706 -7.771 1.00 94.25 95 ASP A N 1
ATOM 756 C CA . ASP A 1 95 ? -1.272 -1.647 -7.130 1.00 94.25 95 ASP A CA 1
ATOM 757 C C . ASP A 1 95 ? 0.007 -2.229 -6.497 1.00 94.25 95 ASP A C 1
ATOM 759 O O . ASP A 1 95 ? 1.088 -1.697 -6.728 1.00 94.25 95 ASP A O 1
ATOM 763 N N . ASP A 1 96 ? -0.070 -3.365 -5.792 1.00 96.38 96 ASP A N 1
ATOM 764 C CA . ASP A 1 96 ? 1.115 -3.987 -5.172 1.00 96.38 96 ASP A CA 1
ATOM 765 C C . ASP A 1 96 ? 2.181 -4.363 -6.209 1.00 96.38 96 ASP A C 1
ATOM 767 O O . ASP A 1 96 ? 3.360 -4.045 -6.044 1.00 96.38 96 ASP A O 1
ATOM 771 N N . ASP A 1 97 ? 1.768 -5.016 -7.300 1.00 96.19 97 ASP A N 1
ATOM 772 C CA . ASP A 1 97 ? 2.677 -5.359 -8.396 1.00 96.19 97 ASP A CA 1
ATOM 773 C C . ASP A 1 97 ? 3.233 -4.100 -9.070 1.00 96.19 97 ASP A C 1
ATOM 775 O O . ASP A 1 97 ? 4.409 -4.054 -9.427 1.00 96.19 97 ASP A O 1
ATOM 779 N N . PHE A 1 98 ? 2.421 -3.050 -9.208 1.00 94.31 98 PHE A N 1
ATOM 780 C CA . PHE A 1 98 ? 2.886 -1.782 -9.754 1.00 94.31 98 PHE A CA 1
ATOM 781 C C . PHE A 1 98 ? 3.976 -1.149 -8.878 1.00 94.31 98 PHE A C 1
ATOM 783 O O . PHE A 1 98 ? 5.021 -0.749 -9.392 1.00 94.31 98 PHE A O 1
ATOM 790 N N . PHE A 1 99 ? 3.794 -1.103 -7.557 1.00 93.38 99 PHE A N 1
ATOM 791 C CA . PHE A 1 99 ? 4.827 -0.601 -6.646 1.00 93.38 99 PHE A CA 1
ATOM 792 C C . PHE A 1 99 ? 6.084 -1.480 -6.659 1.00 93.38 99 PHE A C 1
ATOM 794 O O . PHE A 1 99 ? 7.198 -0.951 -6.644 1.00 93.38 99 PHE A O 1
ATOM 801 N N . LEU A 1 100 ? 5.942 -2.804 -6.783 1.00 95.12 100 LEU A N 1
ATOM 802 C CA . LEU A 1 100 ? 7.082 -3.704 -6.981 1.00 95.12 100 LEU A CA 1
ATOM 803 C C . LEU A 1 100 ? 7.831 -3.427 -8.293 1.00 95.12 100 LEU A C 1
ATOM 805 O O . LEU A 1 100 ? 9.058 -3.506 -8.303 1.00 95.12 100 LEU A O 1
ATOM 809 N N . THR A 1 101 ? 7.145 -3.046 -9.378 1.00 91.31 101 THR A N 1
ATOM 810 C CA . THR A 1 101 ? 7.803 -2.576 -10.610 1.00 91.31 101 THR A CA 1
ATOM 811 C C . THR A 1 101 ? 8.671 -1.351 -10.353 1.00 91.31 101 THR A C 1
ATOM 813 O O . THR A 1 101 ? 9.814 -1.309 -10.816 1.00 91.31 101 THR A O 1
ATOM 816 N N . LEU A 1 102 ? 8.145 -0.356 -9.632 1.00 87.94 102 LEU A N 1
ATOM 817 C CA . LEU A 1 102 ? 8.889 0.868 -9.321 1.00 87.94 102 LEU A CA 1
ATOM 818 C C . LEU A 1 102 ? 10.141 0.545 -8.499 1.00 87.94 102 LEU A C 1
ATOM 820 O O . LEU A 1 102 ? 11.242 0.954 -8.860 1.00 87.94 102 LEU A O 1
ATOM 824 N N . LEU A 1 103 ? 9.979 -0.262 -7.453 1.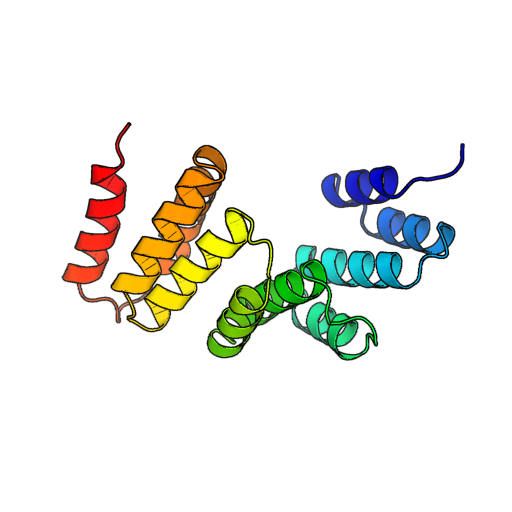00 89.31 103 LEU A N 1
ATOM 825 C CA . LEU A 1 103 ? 11.057 -0.649 -6.546 1.00 89.31 103 LEU A CA 1
ATOM 826 C C . LEU A 1 103 ? 12.117 -1.517 -7.241 1.00 89.31 103 LEU A C 1
ATOM 828 O O . LEU A 1 103 ? 13.307 -1.240 -7.125 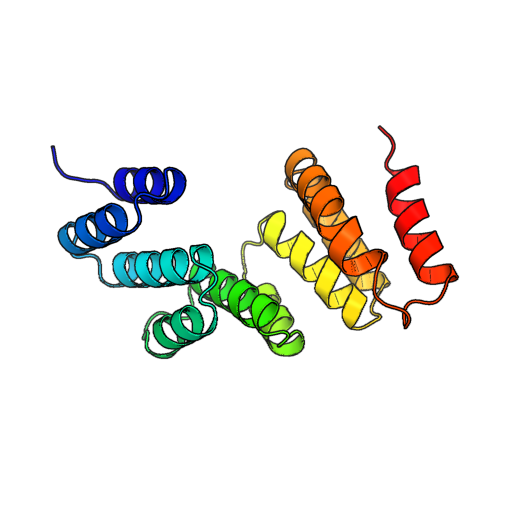1.00 89.31 103 LEU A O 1
ATOM 832 N N . ALA A 1 104 ? 11.719 -2.506 -8.046 1.00 86.94 104 ALA A N 1
ATOM 833 C CA . ALA A 1 104 ? 12.659 -3.300 -8.841 1.00 86.94 104 ALA A CA 1
ATOM 834 C C . ALA A 1 104 ? 13.442 -2.431 -9.845 1.00 86.94 104 ALA A C 1
ATOM 836 O O . ALA A 1 104 ? 14.635 -2.645 -10.054 1.00 86.94 104 ALA A O 1
ATOM 837 N N . THR A 1 105 ? 12.800 -1.403 -10.414 1.00 82.12 105 THR A N 1
ATOM 838 C CA . THR A 1 105 ? 13.474 -0.425 -11.285 1.00 82.12 105 THR A CA 1
ATOM 839 C C . THR A 1 105 ? 14.517 0.388 -10.514 1.00 82.12 105 THR A C 1
ATOM 841 O O . THR A 1 105 ? 15.626 0.566 -11.013 1.00 82.12 105 THR A O 1
ATOM 844 N N . MET A 1 106 ? 14.206 0.829 -9.289 1.00 80.00 106 MET A N 1
ATOM 845 C CA . MET A 1 106 ? 15.162 1.524 -8.410 1.00 80.00 106 MET A CA 1
ATOM 846 C C . MET A 1 106 ? 16.354 0.636 -8.018 1.00 80.00 106 MET A C 1
ATOM 848 O O . MET A 1 106 ? 17.467 1.132 -7.875 1.00 80.00 106 MET A O 1
ATOM 852 N N . HIS A 1 107 ? 16.150 -0.680 -7.915 1.00 79.38 107 HIS A N 1
ATOM 853 C CA . HIS A 1 107 ? 17.218 -1.666 -7.705 1.00 79.38 107 HIS A CA 1
ATOM 854 C C . HIS A 1 107 ? 17.966 -2.072 -8.987 1.00 79.38 107 HIS A C 1
ATOM 856 O O . HIS A 1 107 ? 18.805 -2.971 -8.948 1.00 79.38 107 HIS A O 1
ATOM 862 N N . ASN A 1 108 ? 17.681 -1.425 -10.121 1.00 78.12 108 ASN A N 1
ATOM 863 C CA . ASN A 1 108 ? 18.237 -1.744 -11.437 1.00 78.12 108 ASN A CA 1
ATOM 864 C C . ASN A 1 108 ? 17.972 -3.193 -11.908 1.00 78.12 108 ASN A C 1
ATOM 866 O O . ASN A 1 108 ? 18.680 -3.728 -12.764 1.00 78.12 108 ASN A O 1
ATOM 870 N N . ASP A 1 109 ? 16.920 -3.831 -11.388 1.00 83.88 109 ASP A N 1
ATOM 871 C CA . ASP A 1 109 ? 16.454 -5.144 -11.830 1.00 83.88 109 ASP A CA 1
ATOM 872 C C . ASP A 1 109 ? 15.310 -4.991 -12.842 1.00 83.88 109 ASP A C 1
ATOM 874 O O . ASP A 1 109 ? 14.120 -5.184 -12.574 1.00 83.88 109 ASP A O 1
ATOM 878 N N . VAL A 1 110 ? 15.695 -4.607 -14.058 1.00 80.12 110 VAL A N 1
ATOM 879 C CA . VAL A 1 110 ? 14.760 -4.338 -15.158 1.00 80.12 110 VAL A CA 1
ATOM 880 C C . VAL A 1 110 ? 13.998 -5.595 -15.595 1.00 80.12 110 VAL A C 1
ATOM 882 O O . VAL A 1 110 ? 12.885 -5.486 -16.118 1.00 80.12 110 VAL A O 1
ATOM 885 N N . ALA A 1 111 ? 14.588 -6.783 -15.433 1.00 83.00 111 ALA A N 1
ATOM 886 C CA . ALA A 1 111 ? 13.938 -8.035 -15.806 1.00 83.00 111 ALA A CA 1
ATOM 887 C C . ALA A 1 111 ? 12.732 -8.285 -14.895 1.00 83.00 111 ALA A C 1
ATOM 889 O O . ALA A 1 111 ? 11.603 -8.358 -15.387 1.00 83.00 111 ALA A O 1
ATOM 890 N N . THR A 1 112 ? 12.961 -8.268 -13.583 1.00 87.44 112 THR A N 1
ATOM 891 C CA . THR A 1 112 ? 11.916 -8.433 -12.570 1.00 87.44 112 THR A CA 1
ATOM 892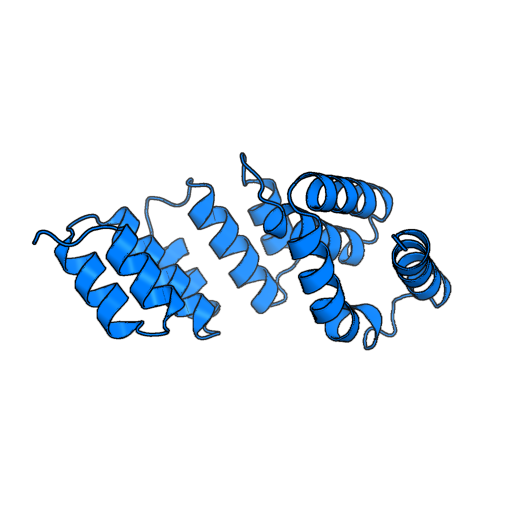 C C . THR A 1 112 ? 10.876 -7.311 -12.636 1.00 87.44 112 THR A C 1
ATOM 894 O O . THR A 1 112 ? 9.672 -7.569 -12.586 1.00 87.44 112 THR A O 1
ATOM 897 N N . ALA A 1 113 ? 11.301 -6.060 -12.857 1.00 84.25 113 ALA A N 1
ATOM 898 C CA . ALA A 1 113 ? 10.379 -4.930 -12.993 1.00 84.25 113 ALA A CA 1
ATOM 899 C C . ALA A 1 113 ? 9.344 -5.136 -14.116 1.00 84.25 113 ALA A C 1
ATOM 901 O O . ALA A 1 113 ? 8.162 -4.817 -13.946 1.00 84.25 113 ALA A O 1
ATOM 902 N N . LYS A 1 114 ? 9.765 -5.702 -15.258 1.00 81.25 114 LYS A N 1
ATOM 903 C CA . LYS A 1 114 ? 8.870 -6.011 -16.387 1.00 81.25 114 LYS A CA 1
ATOM 904 C C . LYS A 1 114 ? 7.882 -7.124 -16.066 1.00 81.25 114 LYS A C 1
ATOM 906 O O . LYS A 1 114 ? 6.755 -7.072 -16.556 1.00 81.25 114 LYS A O 1
ATOM 911 N N . GLU A 1 115 ? 8.296 -8.128 -15.301 1.00 91.81 115 GLU A N 1
ATOM 912 C CA . GLU A 1 115 ? 7.416 -9.221 -14.883 1.00 91.81 115 GLU A CA 1
ATOM 913 C C . GLU A 1 115 ? 6.299 -8.700 -13.983 1.00 91.81 115 GLU A C 1
ATOM 915 O O . GLU A 1 115 ? 5.124 -8.928 -14.281 1.00 91.81 115 GLU A O 1
ATOM 920 N N . TYR A 1 116 ? 6.648 -7.897 -12.974 1.00 93.69 116 TYR A N 1
ATOM 921 C CA . TYR A 1 116 ? 5.652 -7.250 -12.123 1.00 93.69 116 TYR A CA 1
ATOM 922 C C . TYR A 1 116 ? 4.735 -6.318 -12.909 1.00 93.69 116 TYR A C 1
ATOM 924 O O . TYR A 1 116 ? 3.523 -6.368 -12.724 1.00 93.69 116 TYR A O 1
ATOM 932 N N . LEU A 1 117 ? 5.261 -5.558 -13.875 1.00 89.38 117 LEU A N 1
ATOM 933 C CA . LEU A 1 117 ? 4.432 -4.630 -14.644 1.00 89.38 117 LEU A CA 1
ATOM 934 C C . LEU A 1 117 ? 3.407 -5.382 -15.498 1.00 89.38 117 LEU A C 1
ATOM 936 O O . LEU A 1 117 ? 2.244 -4.990 -15.576 1.00 89.38 117 LEU A O 1
ATOM 940 N N . ARG A 1 118 ? 3.823 -6.489 -16.125 1.00 88.88 118 ARG A N 1
ATOM 941 C CA . ARG A 1 118 ? 2.917 -7.369 -16.878 1.00 88.88 118 ARG A CA 1
ATOM 942 C C . ARG A 1 118 ? 1.854 -7.979 -15.970 1.00 88.88 118 ARG A C 1
ATOM 944 O O . ARG A 1 118 ? 0.691 -8.002 -16.360 1.00 88.88 118 ARG A O 1
ATOM 951 N N . SER A 1 119 ? 2.246 -8.438 -14.781 1.00 94.38 119 SER A N 1
ATOM 952 C CA . SER A 1 119 ? 1.318 -8.972 -13.781 1.00 94.38 119 SER A CA 1
ATOM 953 C C . SER A 1 119 ? 0.300 -7.916 -13.332 1.00 94.38 119 SER A C 1
ATOM 955 O O . SER A 1 119 ? -0.901 -8.182 -13.342 1.00 94.38 119 SER A O 1
ATOM 957 N N . ALA A 1 120 ? 0.748 -6.688 -13.059 1.00 92.88 120 ALA A N 1
ATOM 958 C CA . ALA A 1 120 ? -0.117 -5.570 -12.698 1.00 92.88 120 ALA A CA 1
ATOM 959 C C . ALA A 1 120 ? -1.151 -5.281 -13.800 1.00 92.88 120 ALA A C 1
ATOM 961 O O . ALA A 1 120 ? -2.350 -5.223 -13.529 1.00 92.88 120 ALA A O 1
ATOM 962 N N . PHE A 1 121 ? -0.706 -5.168 -15.058 1.00 91.25 121 PHE A N 1
ATOM 963 C CA . PHE A 1 121 ? -1.592 -4.944 -16.207 1.00 91.25 121 PHE A CA 1
ATOM 964 C C . PHE A 1 121 ? -2.589 -6.081 -16.434 1.00 91.25 121 PHE A C 1
ATOM 966 O O . PHE A 1 121 ? -3.712 -5.825 -16.868 1.00 91.25 121 PHE A O 1
ATOM 973 N N . ALA A 1 122 ? -2.183 -7.325 -16.169 1.00 94.12 122 ALA A N 1
ATOM 974 C CA . ALA A 1 122 ? -3.066 -8.479 -16.271 1.00 94.12 122 ALA A CA 1
ATOM 975 C C . ALA A 1 122 ? -4.169 -8.462 -15.199 1.00 94.12 122 ALA A C 1
ATOM 977 O O . ALA A 1 122 ? -5.258 -8.972 -15.453 1.00 94.12 122 ALA A O 1
ATOM 978 N N . LYS A 1 123 ? -3.899 -7.870 -14.026 1.00 96.00 123 LYS A N 1
ATOM 979 C CA . LYS A 1 123 ? -4.862 -7.742 -12.922 1.00 96.00 123 LYS A CA 1
ATOM 980 C C . LYS A 1 123 ? -5.823 -6.575 -13.115 1.00 96.00 123 LYS A C 1
ATOM 982 O O . LYS A 1 123 ? -7.025 -6.762 -12.977 1.00 96.00 123 LYS A O 1
ATOM 987 N N . ASP A 1 124 ? -5.305 -5.389 -13.430 1.00 96.12 124 ASP A N 1
ATOM 988 C CA . ASP A 1 124 ? -6.131 -4.206 -13.682 1.00 96.12 124 ASP A CA 1
ATOM 989 C C . ASP A 1 124 ? -5.413 -3.216 -14.603 1.00 96.12 124 ASP A C 1
ATOM 991 O O . ASP A 1 124 ? -4.580 -2.401 -14.196 1.00 96.12 124 ASP A O 1
ATOM 995 N N . ARG A 1 125 ? -5.764 -3.272 -15.886 1.00 89.19 125 ARG A N 1
ATOM 996 C CA . ARG A 1 125 ? -5.147 -2.423 -16.898 1.00 89.19 125 ARG A CA 1
ATOM 997 C C . ARG A 1 125 ? -5.440 -0.939 -16.695 1.00 89.19 125 ARG A C 1
ATOM 999 O O . ARG A 1 125 ? -4.531 -0.123 -16.843 1.00 89.19 125 ARG A O 1
ATOM 1006 N N . GLU A 1 126 ? -6.690 -0.585 -16.414 1.00 90.31 126 GLU A N 1
ATOM 1007 C CA . GLU A 1 126 ? -7.107 0.818 -16.328 1.00 90.31 126 GLU A CA 1
ATOM 1008 C C . GLU A 1 126 ? -6.462 1.488 -15.112 1.00 90.31 126 GLU A C 1
ATOM 1010 O O . GLU A 1 126 ? -5.944 2.608 -15.200 1.00 90.31 126 GLU A O 1
ATOM 1015 N N . ARG A 1 127 ? -6.426 0.775 -13.980 1.00 90.62 127 ARG A N 1
ATOM 1016 C CA . ARG A 1 127 ? -5.769 1.250 -12.764 1.00 90.62 127 ARG A CA 1
ATOM 1017 C C . ARG A 1 127 ? -4.278 1.478 -12.977 1.00 90.62 127 ARG A C 1
ATOM 1019 O O . ARG A 1 127 ? -3.784 2.553 -12.635 1.00 90.62 127 ARG A O 1
ATOM 1026 N N . VAL A 1 128 ? -3.579 0.527 -13.598 1.00 89.81 128 VAL A N 1
ATOM 1027 C CA . VAL A 1 128 ? -2.140 0.657 -13.878 1.00 89.81 128 VAL A CA 1
ATOM 1028 C C . VAL A 1 128 ? -1.857 1.817 -14.831 1.00 89.81 128 VAL A C 1
ATOM 1030 O O . VAL A 1 128 ? -0.913 2.566 -14.599 1.00 89.81 128 VAL A O 1
ATOM 1033 N N . GLN A 1 129 ? -2.691 2.053 -15.851 1.00 85.62 129 GLN A N 1
ATOM 1034 C CA . GLN A 1 129 ? -2.538 3.221 -16.734 1.00 85.62 129 GLN A CA 1
ATOM 1035 C C . GLN A 1 129 ? -2.646 4.554 -15.972 1.00 85.62 129 GLN A C 1
ATOM 1037 O O . GLN A 1 129 ? -1.851 5.471 -16.210 1.00 85.62 129 GLN A O 1
ATOM 1042 N N . LYS A 1 130 ? -3.587 4.661 -15.022 1.00 85.12 130 LYS A N 1
ATOM 1043 C CA . LYS A 1 130 ? -3.719 5.848 -14.154 1.00 85.12 130 LYS A CA 1
ATOM 1044 C C . LYS A 1 130 ? -2.484 6.035 -13.271 1.00 85.12 130 LYS A C 1
ATOM 1046 O O . LYS A 1 130 ? -1.953 7.141 -13.199 1.00 85.12 130 LYS A O 1
ATOM 1051 N N . LEU A 1 131 ? -2.001 4.957 -12.650 1.00 84.56 131 LEU A N 1
ATOM 1052 C CA . LEU A 1 131 ? -0.798 4.985 -11.813 1.00 84.56 131 LEU A CA 1
ATOM 1053 C C . LEU A 1 131 ? 0.449 5.370 -12.615 1.00 84.56 131 LEU A C 1
ATOM 1055 O O . LEU A 1 131 ? 1.202 6.241 -12.191 1.00 84.56 131 LEU A O 1
ATOM 1059 N N . MET A 1 132 ? 0.642 4.794 -13.804 1.00 80.88 132 MET A N 1
ATOM 1060 C CA . MET A 1 132 ? 1.754 5.154 -14.687 1.00 80.88 132 MET A CA 1
ATOM 1061 C C . MET A 1 132 ? 1.753 6.637 -15.037 1.00 80.88 132 MET A C 1
ATOM 1063 O O . MET A 1 132 ? 2.812 7.253 -15.020 1.00 80.88 132 MET A O 1
ATOM 1067 N N . SER A 1 133 ? 0.582 7.211 -15.317 1.00 76.31 133 SER A N 1
ATOM 1068 C CA . SER A 1 133 ? 0.460 8.639 -15.630 1.00 76.31 133 SER A CA 1
ATOM 1069 C C . SER A 1 133 ? 0.898 9.511 -14.450 1.00 76.31 133 SER A C 1
ATOM 1071 O O . SER A 1 133 ? 1.623 10.478 -14.643 1.00 76.31 133 SER A O 1
ATOM 1073 N N . TYR A 1 134 ? 0.519 9.134 -13.225 1.00 70.50 134 TYR A N 1
ATOM 1074 C CA . TYR A 1 134 ? 0.894 9.849 -12.002 1.00 70.50 134 TYR A CA 1
ATOM 1075 C C . TYR A 1 134 ? 2.393 9.729 -11.675 1.00 70.50 134 TYR A C 1
ATOM 1077 O O . TYR A 1 134 ? 3.045 10.710 -11.329 1.00 70.50 134 TYR A O 1
ATOM 1085 N N . PHE A 1 135 ? 2.961 8.527 -11.801 1.00 70.00 135 PHE A N 1
ATOM 1086 C CA . PHE A 1 135 ? 4.355 8.266 -11.434 1.00 70.00 135 PHE A CA 1
ATOM 1087 C C . PHE A 1 135 ? 5.370 8.579 -12.542 1.00 70.00 135 PHE A C 1
ATOM 1089 O O . PHE A 1 135 ? 6.561 8.680 -12.248 1.00 70.00 135 PHE A O 1
ATOM 1096 N N . TYR A 1 136 ? 4.939 8.775 -13.793 1.00 62.28 136 TYR A N 1
ATOM 1097 C CA . TYR A 1 136 ? 5.818 9.212 -14.885 1.00 62.28 136 TYR A CA 1
ATOM 1098 C C . TYR A 1 136 ? 6.515 10.538 -14.544 1.00 62.28 136 TYR A C 1
ATOM 1100 O O . TYR A 1 136 ? 7.737 10.654 -14.664 1.00 62.28 136 TYR A O 1
ATOM 1108 N N . ASP A 1 137 ? 5.759 11.501 -14.022 1.00 50.72 137 ASP A N 1
ATOM 1109 C CA . ASP A 1 137 ? 6.283 12.822 -13.671 1.00 50.72 137 ASP A CA 1
ATOM 1110 C C . ASP A 1 137 ? 7.172 12.796 -12.417 1.00 50.72 137 ASP A C 1
ATOM 1112 O O . ASP A 1 137 ? 8.077 13.617 -12.284 1.00 50.72 137 ASP A O 1
ATOM 1116 N N . ILE A 1 138 ? 6.956 11.829 -11.519 1.00 51.66 138 ILE A N 1
ATOM 1117 C CA . ILE A 1 138 ? 7.642 11.735 -10.220 1.00 51.66 138 ILE A CA 1
ATOM 1118 C C . ILE A 1 138 ? 8.927 10.901 -10.306 1.00 51.66 138 ILE A C 1
ATOM 1120 O O . ILE A 1 138 ? 9.929 11.262 -9.700 1.00 51.66 138 ILE A O 1
ATOM 1124 N N . LEU A 1 139 ? 8.932 9.801 -11.065 1.00 52.09 139 LEU A N 1
ATOM 1125 C CA . LEU A 1 139 ? 10.048 8.844 -11.077 1.00 52.09 139 LEU A CA 1
ATOM 1126 C C . LEU A 1 139 ? 10.891 8.888 -12.353 1.00 52.09 139 LEU A C 1
ATOM 1128 O O . LEU A 1 139 ? 12.085 8.600 -12.309 1.00 52.09 139 LEU A O 1
ATOM 1132 N N . ILE A 1 140 ? 10.308 9.255 -13.497 1.00 47.59 140 ILE A N 1
ATOM 1133 C CA . ILE A 1 140 ? 11.019 9.205 -14.786 1.00 47.59 140 ILE A CA 1
ATOM 1134 C C . ILE A 1 140 ? 11.630 10.569 -15.135 1.00 47.59 140 ILE A C 1
ATOM 1136 O O . ILE A 1 140 ? 12.757 10.632 -15.641 1.00 47.59 140 ILE A O 1
ATOM 1140 N N . ALA A 1 141 ? 10.924 11.666 -14.848 1.00 42.00 141 ALA A N 1
ATOM 1141 C CA . ALA A 1 141 ? 11.387 13.008 -15.194 1.00 42.00 141 ALA A CA 1
ATOM 1142 C C . ALA A 1 141 ? 12.576 13.520 -14.339 1.00 42.00 141 ALA A C 1
ATOM 1144 O O . ALA A 1 141 ? 13.544 13.994 -14.945 1.00 42.00 141 ALA A O 1
ATOM 1145 N N . PRO A 1 142 ? 12.596 13.401 -12.992 1.00 38.34 142 PRO A N 1
ATOM 1146 C CA . PRO A 1 142 ? 13.559 14.139 -12.171 1.00 38.34 142 PRO A CA 1
ATOM 1147 C C . PRO A 1 142 ? 14.814 13.363 -11.733 1.00 38.34 142 PRO A C 1
ATOM 1149 O O . PRO A 1 142 ? 15.725 13.993 -11.213 1.00 38.34 142 PRO A O 1
ATOM 1152 N N . HIS A 1 143 ? 14.933 12.048 -11.958 1.00 41.75 143 HIS A N 1
ATOM 1153 C CA . HIS A 1 143 ? 16.130 11.287 -11.556 1.00 41.75 143 HIS A CA 1
ATOM 1154 C C . HIS A 1 143 ? 17.247 11.363 -12.621 1.00 41.75 143 HIS A C 1
ATOM 1156 O O . HIS A 1 143 ? 17.081 10.805 -13.714 1.00 41.75 143 HIS A O 1
ATOM 1162 N N . PRO A 1 144 ? 18.378 12.054 -12.365 1.00 45.44 144 PRO A N 1
ATOM 1163 C CA . PRO A 1 144 ? 19.485 12.189 -13.319 1.00 45.44 144 PRO A CA 1
ATOM 1164 C C . PRO A 1 144 ? 20.303 10.898 -13.497 1.00 45.44 144 PRO A C 1
ATOM 1166 O O . PRO A 1 144 ? 20.987 10.768 -14.508 1.00 45.44 144 PRO A O 1
ATOM 1169 N N . ASP A 1 145 ? 20.189 9.945 -12.567 1.00 42.84 145 ASP A N 1
ATOM 1170 C CA . ASP A 1 145 ? 20.969 8.697 -12.558 1.00 42.84 145 ASP A CA 1
ATOM 1171 C C . ASP A 1 145 ? 20.441 7.631 -13.527 1.00 42.84 145 ASP A C 1
ATOM 1173 O O . ASP A 1 145 ? 21.179 6.729 -13.917 1.00 42.84 145 ASP A O 1
ATOM 1177 N N . PHE A 1 146 ? 19.185 7.748 -13.976 1.00 41.81 146 PHE A N 1
ATOM 1178 C CA . PHE A 1 146 ? 18.714 6.944 -15.098 1.00 41.81 146 PHE A CA 1
ATOM 1179 C C . PHE A 1 146 ? 19.398 7.417 -16.371 1.00 41.81 146 PHE A C 1
ATOM 1181 O O . PHE A 1 146 ? 19.222 8.558 -16.820 1.00 41.81 146 PHE A O 1
ATOM 1188 N N . THR A 1 147 ? 20.121 6.502 -17.004 1.00 50.56 147 THR A N 1
ATOM 1189 C CA . THR A 1 147 ? 20.728 6.750 -18.302 1.00 50.56 147 THR A CA 1
ATOM 1190 C C . THR A 1 147 ? 19.641 7.121 -19.311 1.00 50.56 147 THR A C 1
ATOM 1192 O O . THR A 1 147 ? 18.502 6.643 -19.259 1.00 50.56 147 THR A O 1
ATOM 1195 N N . ALA A 1 148 ? 19.990 7.949 -20.298 1.00 52.03 148 ALA A N 1
ATOM 1196 C CA . ALA A 1 148 ? 19.073 8.307 -21.384 1.00 52.03 148 ALA A CA 1
ATOM 1197 C C . ALA A 1 148 ? 18.447 7.064 -22.053 1.00 52.03 148 ALA A C 1
ATOM 1199 O O . ALA A 1 148 ? 17.313 7.105 -22.526 1.00 52.03 148 ALA A O 1
ATOM 1200 N N . ASN A 1 149 ? 19.159 5.935 -22.032 1.00 46.09 149 ASN A N 1
ATOM 1201 C CA . ASN A 1 149 ? 18.712 4.664 -22.580 1.00 46.09 149 ASN A CA 1
ATOM 1202 C C . ASN A 1 149 ? 17.626 3.983 -21.723 1.00 46.09 149 ASN A C 1
ATOM 1204 O O . ASN A 1 149 ? 16.709 3.377 -22.274 1.00 46.09 149 ASN A O 1
ATOM 1208 N N . GLU A 1 150 ? 17.683 4.099 -20.395 1.00 49.38 150 GLU A N 1
ATOM 1209 C CA . GLU A 1 150 ? 16.656 3.584 -19.474 1.00 49.38 150 GLU A CA 1
ATOM 1210 C C . GLU A 1 150 ? 15.383 4.423 -19.543 1.00 49.38 150 GLU A C 1
ATOM 1212 O O . GLU A 1 150 ? 14.297 3.868 -19.733 1.00 49.38 150 GLU A O 1
ATOM 1217 N N . LYS A 1 151 ? 15.521 5.757 -19.544 1.00 52.09 151 LYS A N 1
ATOM 1218 C CA . LYS A 1 151 ? 14.395 6.680 -19.771 1.00 52.09 151 LYS A CA 1
ATOM 1219 C C . LYS A 1 151 ? 13.726 6.419 -21.120 1.00 52.09 151 LYS A C 1
ATOM 1221 O O . LYS A 1 151 ? 12.498 6.361 -21.212 1.00 52.09 151 LYS A O 1
ATOM 1226 N N . MET A 1 152 ? 14.521 6.187 -22.168 1.00 52.75 152 MET A N 1
ATOM 1227 C CA . MET A 1 152 ? 14.020 5.868 -23.506 1.00 52.75 152 MET A CA 1
ATOM 1228 C C . MET A 1 152 ? 13.366 4.479 -23.580 1.00 52.75 152 MET A C 1
ATOM 1230 O O . MET A 1 152 ? 12.361 4.338 -24.273 1.00 52.75 152 MET A O 1
ATOM 1234 N N . LYS A 1 153 ? 13.869 3.464 -22.860 1.00 53.56 153 LYS A N 1
ATOM 1235 C CA . LYS A 1 153 ? 13.263 2.117 -22.793 1.00 53.56 153 LYS A CA 1
ATOM 1236 C C . LYS A 1 153 ? 11.939 2.103 -22.026 1.00 53.56 153 LYS A C 1
ATOM 1238 O O . LYS A 1 153 ? 10.998 1.477 -22.501 1.00 53.56 153 LYS A O 1
ATOM 1243 N N . LEU A 1 154 ? 11.839 2.813 -20.901 1.00 52.59 154 LEU A N 1
ATOM 1244 C CA . LEU A 1 154 ? 10.581 3.003 -20.161 1.00 52.59 154 LEU A CA 1
ATOM 1245 C C . LEU A 1 154 ? 9.561 3.789 -20.994 1.00 52.59 154 LEU A C 1
ATOM 1247 O O . LEU A 1 154 ? 8.413 3.372 -21.127 1.00 52.59 154 LEU A O 1
ATOM 1251 N N . SER A 1 155 ? 10.009 4.858 -21.657 1.00 53.78 155 SER A N 1
ATOM 1252 C CA . SER A 1 155 ? 9.178 5.627 -22.595 1.00 53.78 155 SER A CA 1
ATOM 1253 C C . SER A 1 155 ? 8.743 4.804 -23.814 1.00 53.78 155 SER A C 1
ATOM 1255 O O . SER A 1 155 ? 7.644 5.006 -24.329 1.00 53.78 155 SER A O 1
ATOM 1257 N N . ARG A 1 156 ? 9.578 3.869 -24.291 1.00 53.34 156 ARG A N 1
ATOM 1258 C CA . ARG A 1 156 ? 9.215 2.911 -25.346 1.00 53.34 156 ARG A CA 1
ATOM 1259 C C . ARG A 1 156 ? 8.210 1.886 -24.854 1.00 53.34 156 ARG A C 1
ATOM 1261 O O . ARG A 1 156 ? 7.208 1.730 -25.525 1.00 53.34 156 ARG A O 1
ATOM 1268 N N . LEU A 1 157 ? 8.403 1.278 -23.683 1.00 50.16 157 LEU A N 1
ATOM 1269 C CA . LEU A 1 157 ? 7.422 0.365 -23.080 1.00 50.16 157 LEU A CA 1
ATOM 1270 C C . LEU A 1 157 ? 6.049 1.037 -22.925 1.00 50.16 157 LEU A C 1
ATOM 1272 O O . LEU A 1 157 ? 5.031 0.427 -23.227 1.00 50.16 157 LEU A O 1
ATOM 1276 N N . LEU A 1 158 ? 6.032 2.315 -22.543 1.00 48.62 158 LEU A N 1
ATOM 1277 C CA . LEU A 1 158 ? 4.829 3.147 -22.477 1.00 48.62 158 LEU A CA 1
ATOM 1278 C C . LEU A 1 158 ? 4.195 3.420 -23.851 1.00 48.62 158 LEU A C 1
ATOM 1280 O O . LEU A 1 158 ? 2.975 3.381 -23.989 1.00 48.62 158 LEU A O 1
ATOM 1284 N N . LYS A 1 159 ? 5.008 3.687 -24.881 1.00 48.06 159 LYS A N 1
ATOM 1285 C CA . LYS A 1 159 ? 4.538 3.945 -26.257 1.00 48.06 159 LYS A CA 1
ATOM 1286 C C . LYS A 1 159 ? 4.157 2.676 -27.028 1.00 48.06 159 LYS A C 1
ATOM 1288 O O . LYS A 1 159 ? 3.297 2.746 -27.898 1.00 48.06 159 LYS A O 1
ATOM 1293 N N . GLU A 1 160 ? 4.790 1.547 -26.733 1.00 44.16 160 GLU A N 1
ATOM 1294 C CA . GLU A 1 160 ? 4.546 0.228 -27.331 1.00 44.16 160 GLU A CA 1
ATOM 1295 C C . GLU A 1 160 ? 3.276 -0.423 -26.758 1.00 44.16 160 GLU A C 1
ATOM 1297 O O . GLU A 1 160 ? 2.679 -1.272 -27.408 1.00 44.16 160 GLU A O 1
ATOM 1302 N N . GLN A 1 161 ? 2.808 0.034 -25.592 1.00 46.25 161 GLN A N 1
ATOM 1303 C CA . GLN A 1 161 ? 1.524 -0.339 -24.984 1.00 46.25 161 GLN A CA 1
ATOM 1304 C C . GLN A 1 161 ? 0.331 0.490 -25.504 1.00 46.25 161 GLN A C 1
ATOM 1306 O O . GLN A 1 161 ? -0.751 0.418 -24.916 1.00 46.25 161 GLN A O 1
ATOM 1311 N N . LYS A 1 162 ? 0.499 1.264 -26.594 1.00 34.53 162 LYS A N 1
ATOM 1312 C CA . LYS A 1 162 ? -0.614 1.906 -27.315 1.00 34.53 162 LYS A CA 1
ATOM 1313 C C . LYS A 1 162 ? -1.593 0.840 -27.827 1.00 34.53 162 LYS A C 1
ATOM 1315 O O . LYS A 1 162 ? -1.426 0.304 -28.920 1.00 34.53 162 LYS A O 1
ATOM 1320 N N . ILE A 1 163 ? -2.606 0.567 -27.010 1.00 40.47 163 ILE A N 1
ATOM 1321 C CA . ILE A 1 163 ? -3.983 0.362 -27.463 1.00 40.47 163 ILE A CA 1
ATOM 1322 C C . ILE A 1 163 ? -4.667 1.715 -27.345 1.00 40.47 163 ILE A C 1
ATOM 1324 O O . ILE A 1 163 ? -4.444 2.366 -26.297 1.00 40.47 163 ILE A O 1
#

pLDDT: mean 82.8, std 17.16, range [34.53, 96.75]